Protein AF-A0A2V9QJV0-F1 (afdb_monomer)

Solvent-accessible surface area (backbone atoms only — not comparable to full-atom values): 6660 Å² total; per-residue (Å²): 131,62,71,69,56,56,53,49,54,52,47,52,55,54,49,52,52,49,53,54,52,44,34,62,46,22,77,75,39,56,26,70,60,49,46,52,52,52,56,58,67,42,48,67,56,52,51,52,52,37,58,74,46,73,73,54,76,85,84,53,67,64,62,50,48,53,53,50,51,51,51,52,54,50,50,56,47,44,40,54,50,31,43,44,30,50,78,45,54,58,88,54,50,49,62,61,60,64,48,52,60,58,55,53,50,53,49,37,41,73,74,69,59,52,75,90,69,130

Sequence (118 aa):
MPKWLTYALLCIFWWGIFGFLAKLGADCISARHMQILFTVGLIPLVILAFLRSKMKVDSDRLGATYGILNGVFAGLGGLAYFAAMESGQASIVGPVTSLFPLLTVVLAVLLLKERMNR

pLDDT: mean 92.81, std 8.11, range [50.38, 97.81]

Radius of gyration: 16.75 Å; Cα contacts (8 Å, |Δi|>4): 52; chains: 1; bounding box: 35×39×40 Å

Foldseek 3Di:
DDPVVVVVVVVVVVVVVVLVVLLVVLQVDPLVVVLVVVVVVCVVVVVVVCVVVVVDDDPDPVVVVCVVVVVVVVSVVSSVLSNCSNVHDSVPSVVVSVCVVVVVVVCCCVPVVDPPDD

Structure (mmCIF, N/CA/C/O backbone):
data_AF-A0A2V9QJV0-F1
#
_entry.id   AF-A0A2V9QJV0-F1
#
loop_
_atom_site.group_PDB
_atom_site.id
_atom_site.type_symbol
_atom_site.label_atom_id
_atom_site.label_alt_id
_atom_site.label_comp_id
_atom_site.label_asym_id
_atom_site.label_entity_id
_atom_site.label_seq_id
_atom_site.pdbx_PDB_ins_code
_atom_site.Cartn_x
_atom_site.Cartn_y
_atom_site.Cartn_z
_atom_site.occupancy
_atom_site.B_iso_or_equiv
_atom_site.auth_seq_id
_atom_site.auth_comp_id
_atom_site.auth_asym_id
_atom_site.auth_atom_id
_atom_site.pdbx_PDB_model_num
ATOM 1 N N . MET A 1 1 ? 11.912 -24.862 -4.545 1.00 78.81 1 MET A N 1
ATOM 2 C CA . MET A 1 1 ? 10.622 -24.148 -4.697 1.00 78.81 1 MET A CA 1
ATOM 3 C C . MET A 1 1 ? 10.700 -23.256 -5.925 1.00 78.81 1 MET A C 1
ATOM 5 O O . MET A 1 1 ? 11.778 -22.725 -6.182 1.00 78.81 1 MET A O 1
ATOM 9 N N . PRO A 1 2 ? 9.622 -23.114 -6.708 1.00 93.75 2 PRO 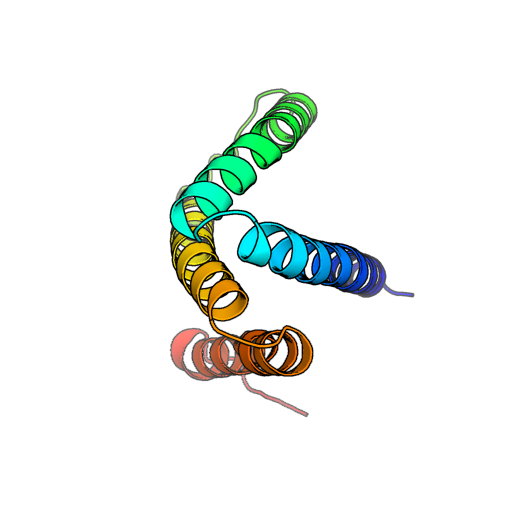A N 1
ATOM 10 C CA . PRO A 1 2 ? 9.625 -22.211 -7.853 1.00 93.75 2 PRO A CA 1
ATOM 11 C C . PRO A 1 2 ? 9.773 -20.754 -7.386 1.00 93.75 2 PRO A C 1
ATOM 13 O O . PRO A 1 2 ? 9.232 -20.380 -6.347 1.00 93.75 2 PRO A O 1
ATOM 16 N N . LYS A 1 3 ? 10.503 -19.924 -8.149 1.00 94.62 3 LYS A N 1
ATOM 17 C CA . LYS A 1 3 ? 10.847 -18.541 -7.752 1.00 94.62 3 LYS A CA 1
ATOM 18 C C . LYS A 1 3 ? 9.617 -17.691 -7.409 1.00 94.62 3 LYS A C 1
ATOM 20 O O . LYS A 1 3 ? 9.656 -16.930 -6.447 1.00 94.62 3 LYS A O 1
ATOM 25 N N . TRP A 1 4 ? 8.524 -17.852 -8.158 1.00 94.69 4 TRP A N 1
ATOM 26 C CA . TRP A 1 4 ? 7.271 -17.125 -7.925 1.00 94.69 4 TRP A CA 1
ATOM 27 C C . TRP A 1 4 ? 6.692 -17.396 -6.529 1.00 94.69 4 TRP A C 1
ATOM 29 O O . TRP A 1 4 ? 6.185 -16.478 -5.891 1.00 94.69 4 TRP A O 1
ATOM 39 N N . LEU A 1 5 ? 6.832 -18.626 -6.021 1.00 95.25 5 LEU A N 1
ATOM 40 C CA . LEU A 1 5 ? 6.321 -19.007 -4.707 1.00 95.25 5 LEU A CA 1
ATOM 41 C C . LEU A 1 5 ? 7.137 -18.350 -3.594 1.00 95.25 5 LEU A C 1
ATOM 43 O O . LEU A 1 5 ? 6.570 -17.875 -2.618 1.00 95.25 5 LEU A O 1
ATOM 47 N N . THR A 1 6 ? 8.458 -18.253 -3.755 1.00 96.62 6 THR A N 1
ATOM 48 C CA . THR A 1 6 ? 9.309 -17.535 -2.798 1.00 96.62 6 THR A CA 1
ATOM 49 C C . THR A 1 6 ? 8.917 -16.059 -2.702 1.00 96.62 6 THR A C 1
ATOM 51 O O . THR A 1 6 ? 8.790 -15.533 -1.598 1.00 96.62 6 THR A O 1
ATOM 54 N N . TYR A 1 7 ? 8.670 -15.394 -3.837 1.00 95.38 7 TYR A N 1
ATOM 55 C CA . TYR A 1 7 ? 8.202 -14.004 -3.839 1.00 95.38 7 TYR A CA 1
ATOM 56 C C . TYR A 1 7 ? 6.812 -13.853 -3.212 1.00 95.38 7 TYR A C 1
ATOM 58 O O . TYR A 1 7 ? 6.588 -12.896 -2.475 1.00 95.38 7 TYR A O 1
ATOM 66 N N . ALA A 1 8 ? 5.905 -14.806 -3.440 1.00 96.12 8 ALA A N 1
ATOM 67 C CA . ALA A 1 8 ? 4.585 -14.810 -2.812 1.00 96.12 8 ALA A CA 1
ATOM 68 C C . ALA A 1 8 ? 4.669 -14.961 -1.282 1.00 96.12 8 ALA A C 1
ATOM 70 O O . ALA A 1 8 ? 4.001 -14.232 -0.556 1.00 96.12 8 ALA A O 1
ATOM 71 N N . LEU A 1 9 ? 5.534 -15.846 -0.778 1.00 96.69 9 LEU A N 1
ATOM 72 C CA . LEU A 1 9 ? 5.737 -16.026 0.664 1.00 96.69 9 LEU A CA 1
ATOM 73 C C . LEU A 1 9 ? 6.352 -14.786 1.323 1.00 96.69 9 LEU A C 1
ATOM 75 O O . LEU A 1 9 ? 5.909 -14.375 2.394 1.00 96.69 9 LEU A O 1
ATOM 79 N N . LEU A 1 10 ? 7.329 -14.153 0.667 1.00 96.94 10 LEU A N 1
ATOM 80 C CA . LEU A 1 10 ? 7.868 -12.872 1.126 1.00 96.94 10 LEU A CA 1
ATOM 81 C C . LEU A 1 10 ? 6.787 -11.789 1.127 1.00 96.94 10 LEU A C 1
ATOM 83 O O . LEU A 1 10 ? 6.694 -11.031 2.086 1.00 96.94 10 LEU A O 1
ATOM 87 N N . CYS A 1 11 ? 5.947 -11.736 0.092 1.00 95.88 11 CYS A N 1
ATOM 88 C CA . CYS A 1 11 ? 4.819 -10.810 0.031 1.00 95.88 11 CYS A CA 1
ATOM 89 C C . CYS A 1 11 ? 3.893 -10.981 1.241 1.00 95.88 11 CYS A C 1
ATOM 91 O O . CYS A 1 11 ? 3.632 -10.001 1.932 1.00 95.88 11 CYS A O 1
ATOM 93 N N . ILE A 1 12 ? 3.485 -12.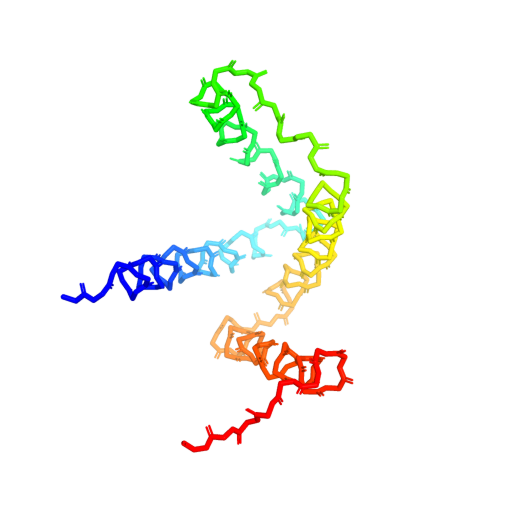216 1.558 1.00 96.06 12 ILE A N 1
ATOM 94 C CA . ILE A 1 12 ? 2.650 -12.525 2.731 1.00 96.06 12 ILE A CA 1
ATOM 95 C C . ILE A 1 12 ? 3.311 -12.035 4.021 1.00 96.06 12 ILE A C 1
ATOM 97 O O . ILE A 1 12 ? 2.654 -11.400 4.844 1.00 96.06 12 ILE A O 1
ATOM 101 N N . PHE A 1 13 ? 4.610 -12.290 4.190 1.00 97.50 13 PHE A N 1
ATOM 102 C CA . PHE A 1 13 ? 5.354 -11.838 5.363 1.00 97.50 13 PHE A CA 1
ATOM 103 C C . PHE A 1 13 ? 5.317 -10.308 5.514 1.00 97.50 13 PHE A C 1
ATOM 105 O O . PHE A 1 13 ? 4.934 -9.795 6.567 1.00 97.50 13 PHE A O 1
ATOM 112 N N . TRP A 1 14 ? 5.649 -9.572 4.450 1.00 96.94 14 TRP A N 1
ATOM 113 C CA . TRP A 1 14 ? 5.646 -8.107 4.471 1.00 96.94 14 TRP A CA 1
ATOM 114 C C . TRP A 1 14 ? 4.242 -7.525 4.645 1.00 96.94 14 TRP A C 1
ATOM 116 O O . TRP A 1 14 ? 4.074 -6.563 5.391 1.00 96.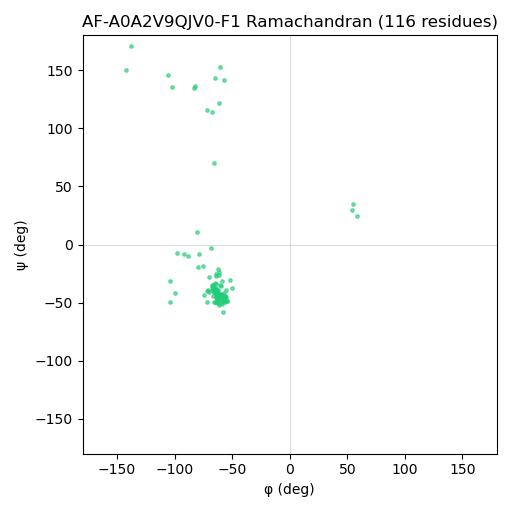94 14 TRP A O 1
ATOM 126 N N . TRP A 1 15 ? 3.230 -8.120 4.010 1.00 95.62 15 TRP A N 1
ATOM 127 C CA . TRP A 1 15 ? 1.833 -7.702 4.147 1.00 95.62 15 TRP A CA 1
ATOM 128 C C . TRP A 1 15 ? 1.279 -7.963 5.550 1.00 95.62 15 TRP A C 1
ATOM 130 O O . TRP A 1 15 ? 0.515 -7.146 6.060 1.00 95.62 15 TRP A O 1
ATOM 140 N N . GLY A 1 16 ? 1.702 -9.044 6.210 1.00 96.25 16 GLY A N 1
ATOM 141 C CA . GLY A 1 16 ? 1.362 -9.308 7.608 1.00 96.25 16 GLY A CA 1
ATOM 142 C C . GLY A 1 16 ? 1.904 -8.228 8.548 1.00 96.25 16 GLY A C 1
ATOM 143 O O . GLY A 1 16 ? 1.155 -7.677 9.356 1.00 96.25 16 GLY A O 1
ATOM 144 N N . ILE A 1 17 ? 3.184 -7.861 8.397 1.00 97.62 17 ILE A N 1
ATOM 145 C CA . ILE A 1 17 ? 3.800 -6.765 9.166 1.00 97.62 17 ILE A CA 1
ATOM 146 C C . ILE A 1 17 ? 3.110 -5.434 8.857 1.00 97.62 17 ILE A C 1
ATOM 148 O O . ILE A 1 17 ? 2.779 -4.687 9.776 1.00 97.62 17 ILE A O 1
ATOM 152 N N . PHE A 1 18 ? 2.860 -5.151 7.577 1.00 96.69 18 PHE A N 1
ATOM 153 C CA . PHE A 1 18 ? 2.120 -3.969 7.145 1.00 96.69 18 PHE A CA 1
ATOM 154 C C . PHE A 1 18 ? 0.759 -3.881 7.839 1.00 96.69 18 PHE A C 1
ATOM 156 O O . PHE A 1 18 ? 0.439 -2.836 8.394 1.00 96.69 18 PHE A O 1
ATOM 163 N N . GLY A 1 19 ? -0.022 -4.964 7.863 1.00 96.19 19 GLY A N 1
ATOM 164 C CA . GLY A 1 19 ? -1.341 -4.955 8.486 1.00 96.19 19 GLY A CA 1
ATOM 165 C C . GLY A 1 19 ? -1.298 -4.759 10.001 1.00 96.19 19 GLY A C 1
ATOM 166 O O . GLY A 1 19 ? -2.114 -4.017 10.545 1.00 96.19 19 GLY A O 1
ATOM 167 N N . PHE A 1 20 ? -0.308 -5.349 10.673 1.00 96.81 20 PHE A N 1
ATOM 168 C CA . PHE A 1 20 ? -0.076 -5.132 12.100 1.00 96.81 20 PHE A CA 1
ATOM 169 C C . PHE A 1 20 ? 0.274 -3.668 12.413 1.00 96.81 20 PHE A C 1
ATOM 171 O O . PHE A 1 20 ? -0.370 -3.043 13.257 1.00 96.81 20 PHE A O 1
ATOM 178 N N . LEU A 1 21 ? 1.241 -3.090 11.691 1.00 97.38 21 LEU A N 1
ATOM 179 C CA . LEU A 1 21 ? 1.617 -1.679 11.837 1.00 97.38 21 LEU A CA 1
ATOM 180 C C . LEU A 1 21 ? 0.474 -0.737 11.446 1.00 97.38 21 LEU A C 1
ATOM 182 O O . LEU A 1 21 ? 0.314 0.315 12.061 1.00 97.38 21 LEU A O 1
ATOM 186 N N . ALA A 1 22 ? -0.337 -1.124 10.457 1.00 96.94 22 ALA A N 1
ATOM 187 C CA . ALA A 1 22 ? -1.517 -0.379 10.048 1.00 96.94 22 ALA A CA 1
ATOM 188 C C . ALA A 1 22 ? -2.515 -0.230 11.197 1.00 96.94 22 ALA A C 1
ATOM 190 O O . ALA A 1 22 ? -3.023 0.861 11.428 1.00 96.94 22 ALA A O 1
ATOM 191 N N . LYS A 1 23 ? -2.753 -1.302 11.960 1.00 96.62 23 LYS A N 1
ATOM 192 C CA . LYS A 1 23 ? -3.624 -1.216 13.130 1.00 96.62 23 LYS A CA 1
ATOM 193 C C . LYS A 1 23 ? -3.030 -0.329 14.222 1.00 96.62 23 LYS A C 1
ATOM 195 O O . LYS A 1 23 ? -3.709 0.581 14.682 1.00 96.62 23 LYS A O 1
ATOM 200 N N . LEU A 1 24 ? -1.763 -0.548 14.582 1.00 97.06 24 LEU A N 1
ATOM 201 C CA . LEU A 1 24 ? -1.094 0.259 15.611 1.00 97.06 24 LEU A CA 1
ATOM 202 C C . LEU A 1 24 ? -1.094 1.752 15.272 1.00 97.06 24 LEU A C 1
ATOM 204 O O . LEU A 1 24 ? -1.306 2.587 16.144 1.00 97.06 24 LEU A O 1
ATOM 208 N N . GLY A 1 25 ? -0.848 2.100 14.008 1.00 96.56 25 GLY A N 1
ATOM 209 C CA . GLY A 1 25 ? -0.878 3.491 13.575 1.00 96.56 25 GLY A CA 1
ATOM 210 C C . GLY A 1 25 ? -2.294 4.064 13.524 1.00 96.56 25 GLY A C 1
ATOM 211 O O . GLY A 1 25 ? -2.482 5.199 13.950 1.00 96.56 25 GLY A O 1
ATOM 212 N N . ALA A 1 26 ? -3.286 3.294 13.071 1.00 93.94 26 ALA A N 1
ATOM 213 C CA . ALA A 1 26 ? -4.677 3.746 13.005 1.00 93.94 26 ALA A CA 1
ATOM 214 C C . ALA A 1 26 ? -5.287 4.042 14.389 1.00 93.94 26 ALA A C 1
ATOM 216 O O . ALA A 1 26 ? -6.180 4.876 14.488 1.00 93.94 26 ALA A O 1
ATOM 217 N N . ASP A 1 27 ? -4.777 3.417 15.456 1.00 94.38 27 ASP A N 1
ATOM 218 C CA . ASP A 1 27 ? -5.176 3.723 16.839 1.00 94.38 27 ASP A CA 1
ATOM 219 C C . ASP A 1 27 ? -4.570 5.045 17.360 1.00 94.38 27 ASP A C 1
ATOM 221 O O . ASP A 1 27 ? -5.060 5.620 18.332 1.00 94.38 27 ASP A O 1
ATOM 225 N N . CYS A 1 28 ? -3.513 5.550 16.714 1.00 96.88 28 CYS A N 1
ATOM 226 C CA . CYS A 1 28 ? -2.792 6.760 17.121 1.00 96.88 28 CYS A CA 1
ATOM 227 C C . CYS A 1 28 ? -3.123 7.984 16.256 1.00 96.88 28 CYS A C 1
ATOM 229 O O . CYS A 1 28 ? -3.037 9.118 16.728 1.00 96.88 28 CYS A O 1
ATOM 231 N N . ILE A 1 29 ? -3.432 7.777 14.975 1.00 96.81 29 ILE A N 1
ATOM 232 C CA . ILE A 1 29 ? -3.656 8.840 13.993 1.00 96.81 29 ILE A CA 1
ATOM 233 C C . ILE A 1 29 ? -4.784 8.469 13.030 1.00 96.81 29 ILE A C 1
ATOM 235 O O . ILE A 1 29 ? -4.959 7.312 12.667 1.00 96.81 29 ILE A O 1
ATOM 239 N N . SER A 1 30 ? -5.499 9.480 12.531 1.00 96.88 30 SER A N 1
ATOM 240 C CA . SER A 1 30 ? -6.573 9.271 11.551 1.00 96.88 30 SER A CA 1
ATOM 241 C C . SER A 1 30 ? -6.064 8.631 10.251 1.00 96.88 30 SER A C 1
ATOM 243 O O . SER A 1 30 ? -4.959 8.961 9.797 1.00 96.88 30 SER A O 1
ATOM 245 N N . ALA A 1 31 ? -6.927 7.903 9.545 1.00 96.06 31 ALA A N 1
ATOM 246 C CA . ALA A 1 31 ? -6.632 7.255 8.265 1.00 96.06 31 ALA A CA 1
ATOM 247 C C . ALA A 1 31 ? -5.990 8.168 7.201 1.00 96.06 31 ALA A C 1
ATOM 249 O O . ALA A 1 31 ? -5.091 7.746 6.473 1.00 96.06 31 ALA A O 1
ATOM 250 N N . ARG A 1 32 ? -6.401 9.445 7.121 1.00 96.62 32 ARG A N 1
ATOM 251 C CA . ARG A 1 32 ? -5.815 10.413 6.169 1.00 96.62 32 ARG A CA 1
ATOM 252 C C . ARG A 1 32 ? -4.331 10.658 6.441 1.00 96.62 32 ARG A C 1
ATOM 254 O O . ARG A 1 32 ? -3.523 10.626 5.517 1.00 96.62 32 ARG A O 1
ATOM 261 N N . HIS A 1 33 ? -3.971 10.874 7.704 1.00 97.25 33 HIS A N 1
ATOM 262 C CA . HIS A 1 33 ? -2.578 11.060 8.113 1.00 97.25 33 HIS A CA 1
ATOM 263 C C . HIS A 1 33 ? -1.770 9.776 7.914 1.00 97.25 33 HIS A C 1
ATOM 265 O O . HIS A 1 33 ? -0.636 9.837 7.442 1.00 97.25 33 HIS A O 1
ATOM 271 N N . MET A 1 34 ? -2.377 8.618 8.184 1.00 97.56 34 MET A N 1
ATOM 272 C CA . MET A 1 34 ? -1.751 7.326 7.925 1.00 97.56 34 MET A CA 1
ATOM 273 C C . MET A 1 34 ? -1.419 7.131 6.442 1.00 97.56 34 MET A C 1
ATOM 275 O O . MET A 1 34 ? -0.295 6.754 6.120 1.00 97.56 34 MET A O 1
ATOM 279 N N . GLN A 1 35 ? -2.336 7.476 5.532 1.00 97.06 35 GLN A N 1
ATOM 280 C CA . GLN A 1 35 ? -2.088 7.422 4.089 1.00 97.06 35 GLN A CA 1
ATOM 281 C C . GLN A 1 35 ? -0.942 8.347 3.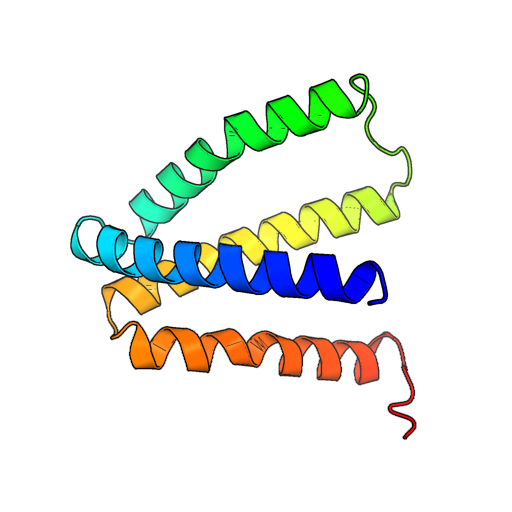657 1.00 97.06 35 GLN A C 1
ATOM 283 O O . GLN A 1 35 ? -0.106 7.954 2.837 1.00 97.06 35 GLN A O 1
ATOM 288 N N . ILE A 1 36 ? -0.888 9.568 4.199 1.00 97.38 36 ILE A N 1
ATOM 289 C CA . ILE A 1 36 ? 0.187 10.523 3.899 1.00 97.38 36 ILE A CA 1
ATOM 290 C C . ILE A 1 36 ? 1.533 9.939 4.334 1.00 97.38 36 ILE A C 1
ATOM 292 O O . ILE A 1 36 ? 2.454 9.853 3.523 1.00 97.38 36 ILE A O 1
ATOM 296 N N . LEU A 1 37 ? 1.639 9.479 5.584 1.00 97.00 37 LEU A N 1
ATOM 297 C CA . LEU A 1 37 ? 2.886 8.938 6.128 1.00 97.00 37 LEU A CA 1
ATOM 298 C C . LEU A 1 37 ? 3.296 7.626 5.455 1.00 97.00 37 LEU A C 1
ATOM 300 O O . LEU A 1 37 ? 4.480 7.430 5.194 1.00 97.00 37 LEU A O 1
ATOM 304 N N . PHE A 1 38 ? 2.338 6.768 5.098 1.00 96.62 38 PHE A N 1
ATOM 305 C CA . PHE A 1 38 ? 2.582 5.585 4.274 1.00 96.62 38 PHE A CA 1
ATOM 306 C C . PHE A 1 38 ? 3.216 5.970 2.933 1.00 96.62 38 PHE A C 1
ATOM 308 O O . PHE A 1 38 ? 4.246 5.418 2.553 1.00 96.62 38 PHE A O 1
ATOM 315 N N . THR A 1 39 ? 2.652 6.969 2.248 1.00 95.81 39 THR A N 1
ATOM 316 C CA . THR A 1 39 ? 3.165 7.440 0.952 1.00 95.81 39 THR A CA 1
ATOM 317 C C . THR A 1 39 ? 4.570 8.030 1.089 1.00 95.81 39 THR A C 1
ATOM 319 O O . THR A 1 39 ? 5.444 7.724 0.281 1.00 95.81 39 THR A O 1
ATOM 322 N N . VAL A 1 40 ? 4.822 8.812 2.145 1.00 96.94 40 VAL A N 1
ATOM 323 C CA . VAL A 1 40 ? 6.164 9.329 2.466 1.00 96.94 40 VAL A CA 1
ATOM 324 C C . VAL A 1 40 ? 7.144 8.185 2.739 1.00 96.94 40 VAL A C 1
ATOM 326 O O . VAL A 1 40 ? 8.262 8.199 2.227 1.00 96.94 40 VAL A O 1
ATOM 329 N N . GLY A 1 41 ? 6.717 7.157 3.475 1.00 96.56 41 GLY A N 1
ATOM 330 C CA . GLY A 1 41 ? 7.514 5.964 3.764 1.00 96.56 41 GLY A CA 1
ATOM 331 C C . GLY A 1 41 ? 7.916 5.163 2.521 1.00 96.56 41 GLY A C 1
ATOM 332 O O . GLY A 1 41 ? 8.937 4.477 2.547 1.00 96.56 41 GLY A O 1
ATOM 333 N N . LEU A 1 42 ? 7.176 5.281 1.412 1.00 96.62 42 LEU A N 1
ATOM 334 C CA . LEU A 1 42 ? 7.529 4.653 0.134 1.00 96.62 42 LEU A CA 1
ATOM 335 C C . LEU A 1 42 ? 8.592 5.427 -0.659 1.00 96.62 42 LEU A C 1
ATOM 337 O O . LEU A 1 42 ? 9.245 4.828 -1.515 1.00 96.62 42 LEU A O 1
ATOM 341 N N . ILE A 1 43 ? 8.812 6.719 -0.386 1.00 97.00 43 ILE A N 1
ATOM 342 C CA . ILE A 1 43 ? 9.743 7.566 -1.156 1.00 97.00 43 ILE A CA 1
ATOM 343 C C . ILE A 1 43 ? 11.155 6.955 -1.235 1.00 97.00 43 ILE A C 1
ATOM 345 O O . ILE A 1 43 ? 11.673 6.830 -2.348 1.00 97.00 43 ILE A O 1
ATOM 349 N N . PRO A 1 44 ? 11.787 6.500 -0.130 1.00 97.25 44 PRO A N 1
ATOM 350 C CA . PRO A 1 44 ? 13.112 5.885 -0.203 1.00 97.25 44 PRO A CA 1
ATOM 351 C C . PRO A 1 44 ? 13.142 4.623 -1.073 1.00 97.25 44 PRO A C 1
ATOM 353 O O . PRO A 1 44 ? 14.124 4.380 -1.774 1.00 97.25 44 PRO A O 1
ATOM 356 N N . LEU A 1 45 ? 12.061 3.834 -1.067 1.00 95.88 45 LEU A N 1
ATOM 357 C CA . LEU A 1 45 ? 11.953 2.611 -1.867 1.00 95.88 45 LEU A CA 1
ATOM 358 C C . LEU A 1 45 ? 11.834 2.933 -3.358 1.00 95.88 45 LEU A C 1
ATOM 360 O O . LEU A 1 45 ? 12.485 2.283 -4.176 1.00 95.88 45 LEU A O 1
ATOM 364 N N . VAL A 1 46 ? 11.059 3.963 -3.708 1.00 94.50 46 VAL A N 1
ATOM 365 C CA . VAL A 1 46 ? 10.944 4.459 -5.086 1.00 94.50 46 VAL A CA 1
ATOM 366 C C . VAL A 1 46 ? 12.289 4.982 -5.585 1.00 94.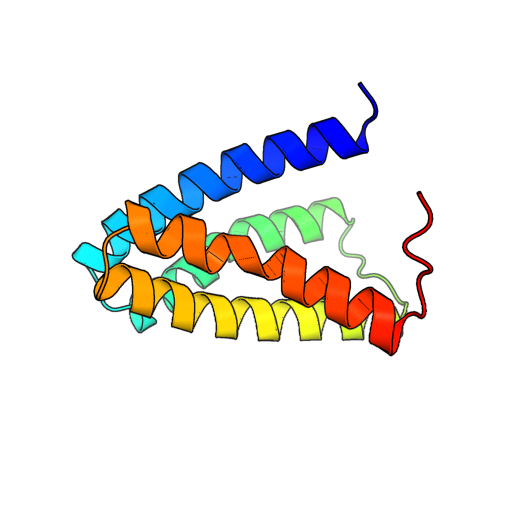50 46 VAL A C 1
ATOM 368 O O . VAL A 1 46 ? 12.718 4.607 -6.675 1.00 94.50 46 VAL A O 1
ATOM 371 N N . ILE A 1 47 ? 12.997 5.784 -4.779 1.00 95.50 47 ILE A N 1
ATOM 372 C CA . ILE A 1 47 ? 14.336 6.288 -5.123 1.00 95.50 47 ILE A CA 1
ATOM 373 C C . ILE A 1 47 ? 15.296 5.119 -5.358 1.00 95.50 47 ILE A C 1
ATOM 375 O O . ILE A 1 47 ? 15.968 5.063 -6.388 1.00 95.50 47 ILE A O 1
ATOM 379 N N . LEU A 1 48 ? 15.336 4.149 -4.441 1.00 96.25 48 LEU A N 1
ATOM 380 C CA . LEU A 1 48 ? 16.198 2.978 -4.572 1.00 96.25 48 LEU A CA 1
ATOM 381 C C . LEU A 1 48 ? 15.877 2.171 -5.838 1.00 96.25 48 LEU A C 1
ATOM 383 O O . LEU A 1 48 ? 16.795 1.789 -6.565 1.00 96.25 48 LEU A O 1
ATOM 387 N N . ALA A 1 49 ? 14.596 1.934 -6.131 1.00 93.88 49 ALA A N 1
ATOM 388 C CA . ALA A 1 49 ? 14.164 1.226 -7.334 1.00 93.88 49 ALA A CA 1
ATOM 389 C C . ALA A 1 49 ? 14.558 1.978 -8.616 1.00 93.88 49 ALA A C 1
ATOM 391 O O . ALA A 1 49 ? 15.062 1.369 -9.564 1.00 93.88 49 ALA A O 1
ATOM 392 N N . PHE A 1 50 ? 14.404 3.302 -8.632 1.00 93.94 50 PHE A N 1
ATOM 393 C CA . PHE A 1 50 ? 14.780 4.145 -9.765 1.00 93.94 50 PHE A CA 1
ATOM 394 C C . PHE A 1 50 ? 16.294 4.126 -10.024 1.00 93.94 50 PHE A C 1
ATOM 396 O O . PHE A 1 50 ? 16.737 3.927 -11.159 1.00 93.94 50 PHE A O 1
ATOM 403 N N . LEU A 1 51 ? 17.105 4.226 -8.965 1.00 95.56 51 LEU A N 1
ATOM 404 C CA . LEU A 1 51 ? 18.564 4.122 -9.055 1.00 95.56 51 LEU A CA 1
ATOM 405 C C . LEU A 1 51 ? 19.006 2.737 -9.548 1.00 95.56 51 LEU A C 1
ATOM 407 O O . LEU A 1 51 ? 19.853 2.630 -10.437 1.00 95.56 51 LEU A O 1
ATOM 411 N N . ARG A 1 52 ? 18.397 1.663 -9.029 1.00 94.50 52 ARG A N 1
ATOM 412 C CA . ARG A 1 52 ? 18.667 0.280 -9.467 1.00 94.50 52 ARG A CA 1
ATOM 413 C C . ARG A 1 52 ? 18.269 0.031 -10.921 1.00 94.50 52 ARG A C 1
ATOM 415 O O . ARG A 1 52 ? 18.912 -0.776 -11.588 1.00 94.50 52 ARG A O 1
ATOM 422 N N . SER A 1 53 ? 17.294 0.777 -11.428 1.00 91.81 53 SER A N 1
ATOM 423 C CA . SER A 1 53 ? 16.869 0.749 -12.832 1.00 91.81 53 SER A CA 1
ATOM 424 C C . SER A 1 53 ? 17.781 1.573 -13.752 1.00 91.81 53 SER A C 1
ATOM 426 O O . SER A 1 53 ? 17.445 1.806 -14.911 1.00 91.81 53 SER A O 1
ATOM 428 N N . LYS A 1 54 ? 18.945 2.032 -13.263 1.00 92.62 54 LYS A N 1
ATOM 429 C CA . LYS A 1 54 ? 19.873 2.918 -13.989 1.00 92.62 54 LYS A CA 1
ATOM 430 C C . LYS A 1 54 ? 19.182 4.193 -14.490 1.00 92.62 54 LYS A C 1
ATOM 432 O O . LYS A 1 54 ? 19.503 4.679 -15.571 1.00 92.62 54 LYS A O 1
ATOM 437 N N . MET A 1 55 ? 18.217 4.699 -13.713 1.00 87.94 55 MET A N 1
ATOM 438 C CA . MET A 1 55 ? 17.384 5.862 -14.046 1.00 87.94 55 MET A CA 1
ATOM 439 C C . MET A 1 55 ? 16.587 5.711 -15.351 1.00 87.94 55 MET A C 1
ATOM 441 O O . MET A 1 55 ? 16.228 6.702 -15.985 1.00 87.94 55 MET A O 1
ATOM 445 N N . LYS A 1 56 ? 16.312 4.473 -15.771 1.00 87.56 56 LYS A N 1
ATOM 446 C CA . LYS A 1 56 ? 15.440 4.181 -16.907 1.00 87.56 56 LYS A CA 1
ATOM 447 C C . LYS A 1 56 ? 14.075 3.744 -16.401 1.00 87.56 56 LYS A C 1
ATOM 449 O O . LYS A 1 56 ? 13.980 2.930 -15.485 1.00 87.56 56 LYS A O 1
ATOM 454 N N . VAL A 1 57 ? 13.036 4.278 -17.028 1.00 84.62 57 VAL A N 1
ATOM 455 C CA . VAL A 1 57 ? 11.654 3.815 -16.880 1.00 84.62 57 VAL A CA 1
ATOM 456 C C . VAL A 1 57 ? 11.292 3.060 -18.152 1.00 84.62 57 VAL A C 1
ATOM 458 O O . VAL A 1 57 ? 11.790 3.394 -19.231 1.00 84.62 57 VAL A O 1
ATOM 461 N N . ASP A 1 58 ? 10.474 2.020 -18.018 1.00 84.94 58 ASP A N 1
ATOM 462 C CA . ASP A 1 58 ? 9.986 1.269 -19.170 1.00 84.94 58 ASP A CA 1
ATOM 463 C C . ASP A 1 58 ? 9.258 2.202 -20.157 1.00 84.94 58 ASP A C 1
ATOM 465 O O . ASP A 1 58 ? 8.587 3.155 -19.759 1.00 84.94 58 ASP A O 1
ATOM 469 N N . SER A 1 59 ? 9.444 1.955 -21.453 1.00 84.56 59 SER A N 1
ATOM 470 C CA . SER A 1 59 ? 8.870 2.764 -22.533 1.00 84.56 59 SER A CA 1
ATOM 471 C C . SER A 1 59 ? 7.513 2.243 -23.009 1.00 84.56 59 SER A C 1
ATOM 473 O O . SER A 1 59 ? 6.849 2.922 -23.796 1.00 84.56 59 SER A O 1
ATOM 475 N N . ASP A 1 60 ? 7.084 1.064 -22.547 1.00 94.25 60 ASP A N 1
ATOM 476 C CA . ASP A 1 60 ? 5.759 0.549 -22.876 1.00 94.25 60 ASP A CA 1
ATOM 477 C C . ASP A 1 60 ? 4.646 1.401 -22.241 1.00 94.25 60 ASP A C 1
ATOM 479 O O . ASP A 1 60 ? 4.466 1.460 -21.021 1.00 94.25 60 ASP A O 1
ATOM 483 N N . ARG A 1 61 ? 3.857 2.059 -23.097 1.00 91.62 61 ARG A N 1
ATOM 484 C CA . ARG A 1 61 ? 2.766 2.952 -22.680 1.00 91.62 61 ARG A CA 1
ATOM 485 C C . ARG A 1 61 ? 1.653 2.202 -21.955 1.00 91.62 61 ARG A C 1
ATOM 487 O O . ARG A 1 61 ? 1.019 2.773 -21.066 1.00 91.62 61 ARG A O 1
ATOM 494 N N . LEU A 1 62 ? 1.400 0.950 -22.332 1.00 93.06 62 LEU A N 1
ATOM 495 C CA . LEU A 1 62 ? 0.376 0.129 -21.689 1.00 93.06 62 LEU A CA 1
ATOM 496 C C . LEU A 1 62 ? 0.825 -0.279 -20.286 1.00 93.06 62 LEU A C 1
ATOM 498 O O . LEU A 1 62 ? 0.095 -0.035 -19.328 1.00 93.06 62 LEU A O 1
ATOM 502 N N . GLY A 1 63 ? 2.046 -0.794 -20.145 1.00 93.06 63 GLY A N 1
ATOM 503 C CA . GLY A 1 63 ? 2.662 -1.102 -18.857 1.00 93.06 63 GLY A CA 1
ATOM 504 C C . GLY A 1 63 ? 2.691 0.102 -17.916 1.00 93.06 63 GLY A C 1
ATOM 505 O O . GLY A 1 63 ? 2.282 -0.014 -16.761 1.00 93.06 63 GLY A O 1
ATOM 506 N N . ALA A 1 64 ? 3.070 1.283 -18.417 1.00 92.12 64 ALA A N 1
ATOM 507 C CA . ALA A 1 64 ? 3.027 2.520 -17.637 1.00 92.12 64 ALA A CA 1
ATOM 508 C C . ALA A 1 64 ? 1.601 2.867 -17.176 1.00 92.12 64 ALA A C 1
ATOM 510 O O . ALA A 1 64 ? 1.390 3.214 -16.014 1.00 92.12 64 ALA A O 1
ATOM 511 N N . THR A 1 65 ? 0.611 2.722 -18.061 1.00 94.25 65 THR A N 1
ATOM 512 C CA . THR A 1 65 ? -0.803 2.983 -17.748 1.00 94.25 65 THR A CA 1
ATOM 513 C C . THR A 1 65 ? -1.314 2.031 -16.668 1.00 94.25 65 THR A C 1
ATOM 515 O O . THR A 1 65 ? -1.886 2.483 -15.676 1.00 94.25 65 THR A O 1
ATOM 518 N N . TYR A 1 66 ? -1.062 0.726 -16.805 1.00 93.88 66 TYR A N 1
ATOM 519 C CA . TYR A 1 66 ? -1.439 -0.262 -15.794 1.00 93.88 66 TYR A CA 1
ATOM 520 C C . TYR A 1 66 ? -0.727 -0.021 -14.461 1.00 93.88 66 TYR A C 1
ATOM 522 O O . TYR A 1 66 ? -1.362 -0.120 -13.414 1.00 93.88 66 TYR A O 1
ATOM 530 N N . GLY A 1 67 ? 0.553 0.358 -14.480 1.00 94.12 67 GLY A N 1
ATOM 531 C CA . GLY A 1 67 ? 1.310 0.701 -13.275 1.00 94.12 67 GLY A CA 1
ATOM 532 C C . GLY A 1 67 ? 0.738 1.913 -12.532 1.00 94.12 67 GLY A C 1
ATOM 533 O O . GLY A 1 67 ? 0.558 1.859 -11.314 1.00 94.12 67 GLY A O 1
ATOM 534 N N . ILE A 1 68 ? 0.394 2.983 -13.257 1.00 94.56 68 ILE A N 1
ATOM 535 C CA . ILE A 1 68 ? -0.217 4.190 -12.680 1.00 94.56 68 ILE A CA 1
ATOM 536 C C . ILE A 1 68 ? -1.602 3.876 -12.113 1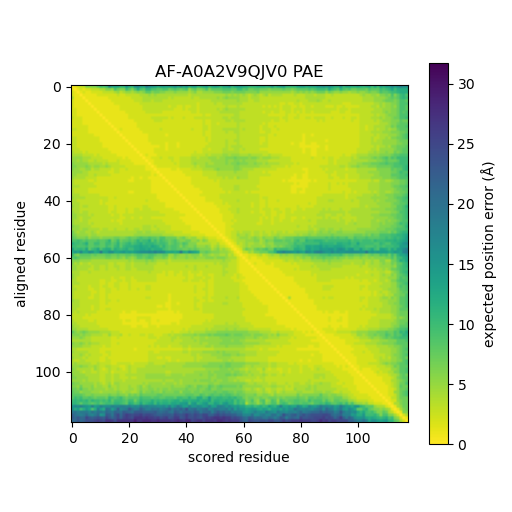.00 94.56 68 ILE A C 1
ATOM 538 O O . ILE A 1 68 ? -1.874 4.208 -10.960 1.00 94.56 68 ILE A O 1
ATOM 542 N N . LEU A 1 69 ? -2.464 3.206 -12.885 1.00 96.38 69 LEU A N 1
ATOM 543 C CA . LEU A 1 69 ? -3.800 2.823 -12.422 1.00 96.38 69 LEU A CA 1
ATOM 544 C C . LEU A 1 69 ? -3.723 1.921 -11.188 1.00 96.38 69 LEU A C 1
ATOM 546 O O . LEU A 1 69 ? -4.436 2.162 -10.217 1.00 96.38 69 LEU 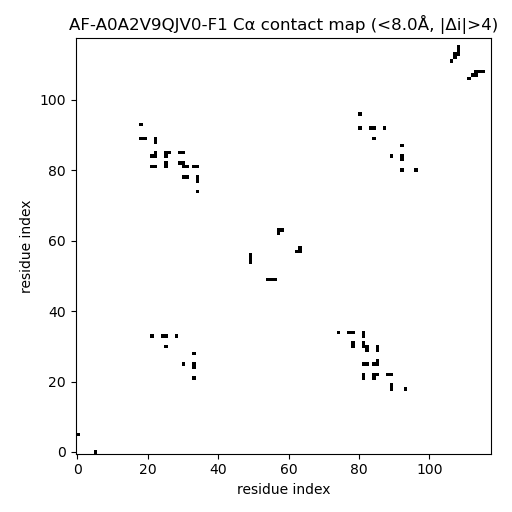A O 1
ATOM 550 N N . ASN A 1 70 ? -2.814 0.942 -11.181 1.00 95.50 70 ASN A N 1
ATOM 551 C CA . ASN A 1 70 ? -2.563 0.099 -10.016 1.00 95.50 70 ASN A CA 1
ATOM 552 C C . ASN A 1 70 ? -2.194 0.937 -8.780 1.00 95.50 70 ASN A C 1
ATOM 554 O O . ASN A 1 70 ? -2.740 0.705 -7.706 1.00 95.50 70 ASN A O 1
ATOM 558 N N . GLY A 1 71 ? -1.330 1.946 -8.930 1.00 95.81 71 GLY A N 1
ATOM 559 C CA . GLY A 1 71 ? -0.986 2.874 -7.848 1.00 95.81 71 GLY A CA 1
ATOM 560 C C . GLY A 1 71 ? -2.180 3.691 -7.342 1.00 95.81 71 GLY A C 1
ATOM 561 O O . GLY A 1 71 ? -2.371 3.810 -6.132 1.00 95.81 71 GLY A O 1
ATOM 562 N N . VAL A 1 72 ? -3.020 4.206 -8.246 1.00 97.19 72 VAL A N 1
ATOM 563 C CA . VAL A 1 72 ? -4.238 4.956 -7.888 1.00 97.19 72 VAL A CA 1
ATOM 564 C C . VAL A 1 72 ? -5.201 4.079 -7.087 1.00 97.19 72 VAL A C 1
ATOM 566 O O . VAL A 1 72 ? -5.623 4.470 -5.999 1.00 97.19 72 VAL A O 1
ATOM 569 N N . PHE A 1 73 ? -5.512 2.876 -7.577 1.00 96.75 73 PHE A N 1
ATOM 570 C CA . PHE A 1 73 ? -6.414 1.958 -6.879 1.00 96.75 73 PHE A CA 1
ATOM 571 C C . PHE A 1 73 ? -5.824 1.448 -5.561 1.00 96.75 73 PHE A C 1
ATOM 573 O O . PHE A 1 73 ? -6.560 1.338 -4.583 1.00 96.75 73 PHE A O 1
ATOM 580 N N . ALA A 1 74 ? -4.511 1.211 -5.489 1.00 95.56 74 ALA A N 1
ATOM 581 C CA . ALA A 1 74 ? -3.839 0.877 -4.236 1.00 95.56 74 ALA A CA 1
ATOM 582 C C . ALA A 1 74 ? -3.928 2.022 -3.214 1.00 95.56 74 ALA A C 1
ATOM 584 O O . ALA A 1 74 ? -4.160 1.765 -2.037 1.00 95.56 74 ALA A O 1
ATOM 585 N N . GLY A 1 75 ? -3.801 3.281 -3.644 1.00 96.38 75 GLY A N 1
ATOM 586 C CA . GLY A 1 75 ? -3.964 4.450 -2.774 1.00 96.38 75 GLY A CA 1
ATOM 587 C C . GLY A 1 75 ? -5.399 4.631 -2.272 1.00 96.38 75 GLY A C 1
ATOM 588 O O . GLY A 1 75 ? -5.613 4.858 -1.083 1.00 96.38 75 GLY A O 1
ATOM 589 N N . LEU A 1 76 ? -6.392 4.473 -3.154 1.00 97.00 76 LEU A N 1
ATOM 590 C CA . LEU A 1 76 ? -7.811 4.503 -2.778 1.00 97.00 76 LEU A CA 1
ATOM 591 C C . LEU A 1 76 ? -8.163 3.359 -1.815 1.00 97.00 76 LEU A C 1
ATOM 593 O O . LEU A 1 76 ? -8.826 3.581 -0.802 1.00 97.00 76 LEU A O 1
ATOM 597 N N . GLY A 1 77 ? -7.675 2.151 -2.102 1.00 96.62 77 GLY A N 1
ATOM 598 C CA . GLY A 1 77 ? -7.813 0.990 -1.229 1.00 96.62 77 GLY A CA 1
ATOM 599 C C . GLY A 1 77 ? -7.112 1.188 0.113 1.00 96.62 77 GLY A C 1
ATOM 600 O O . GLY A 1 77 ? -7.688 0.853 1.140 1.00 96.62 77 GLY A O 1
ATOM 601 N N . GLY A 1 78 ? -5.923 1.794 0.124 1.00 96.75 78 GLY A N 1
ATOM 602 C CA . GLY A 1 78 ? -5.176 2.147 1.332 1.00 96.75 78 GLY A CA 1
ATOM 603 C C . GLY A 1 78 ? -5.952 3.097 2.242 1.00 96.75 78 GLY A C 1
ATOM 604 O O . GLY A 1 78 ? -6.099 2.816 3.428 1.00 96.75 78 GLY A O 1
ATOM 605 N N . LEU A 1 79 ? -6.549 4.157 1.686 1.00 96.88 79 LEU A N 1
ATOM 606 C CA . LEU A 1 79 ? -7.414 5.073 2.440 1.00 96.88 79 LEU A CA 1
ATOM 607 C C . LEU A 1 79 ? -8.588 4.342 3.101 1.00 96.88 79 LEU A C 1
ATOM 609 O O . LEU A 1 79 ? -8.838 4.531 4.292 1.00 96.88 79 LEU A O 1
ATOM 613 N N . ALA A 1 80 ? -9.288 3.493 2.343 1.00 97.62 80 ALA A N 1
ATOM 614 C CA . ALA A 1 80 ? -10.400 2.702 2.866 1.00 97.62 80 ALA A CA 1
ATOM 615 C C . ALA A 1 80 ? -9.935 1.676 3.915 1.00 97.62 80 ALA A C 1
ATOM 617 O O . ALA A 1 80 ? -10.578 1.511 4.949 1.00 97.62 80 ALA A O 1
ATOM 618 N N . TYR A 1 81 ? -8.796 1.024 3.678 1.00 97.69 81 TYR A N 1
ATOM 619 C CA . TYR A 1 81 ? -8.190 0.049 4.578 1.00 97.69 81 TYR A CA 1
ATOM 620 C C . TYR A 1 81 ? -7.783 0.677 5.913 1.00 97.69 81 TYR A C 1
ATOM 622 O O . TYR A 1 81 ? -8.122 0.144 6.966 1.00 97.69 81 TYR A O 1
ATOM 630 N N . PHE A 1 82 ? -7.111 1.831 5.893 1.00 97.75 82 PHE A N 1
ATOM 631 C CA . PHE A 1 82 ? -6.736 2.538 7.116 1.00 97.75 82 PHE A CA 1
ATOM 632 C C . PHE A 1 82 ? -7.966 3.044 7.876 1.00 97.75 82 PHE A C 1
ATOM 634 O O . PHE A 1 82 ? -8.006 2.913 9.094 1.00 97.75 82 PHE A O 1
ATOM 641 N N . ALA A 1 83 ? -9.005 3.523 7.182 1.00 97.62 83 ALA A N 1
ATOM 642 C CA . ALA A 1 83 ? -10.270 3.905 7.821 1.00 97.62 83 ALA A CA 1
ATOM 643 C C . ALA A 1 83 ? -10.992 2.704 8.464 1.00 97.62 83 ALA A C 1
ATOM 645 O O . ALA A 1 83 ? -11.568 2.817 9.549 1.00 97.62 83 ALA A O 1
ATOM 646 N N . ALA A 1 84 ? -10.933 1.530 7.830 1.00 97.81 84 ALA A N 1
ATOM 647 C CA . ALA A 1 84 ? -11.449 0.292 8.405 1.00 97.81 84 ALA A CA 1
ATOM 648 C C . ALA A 1 84 ? -10.625 -0.158 9.624 1.00 97.81 84 ALA A C 1
ATOM 650 O O . ALA A 1 84 ? -11.198 -0.602 10.613 1.00 97.81 84 ALA A O 1
ATOM 651 N N . MET A 1 85 ? -9.297 -0.010 9.590 1.00 97.38 85 MET A N 1
ATOM 652 C CA . MET A 1 85 ? -8.428 -0.309 10.736 1.00 97.38 85 MET A CA 1
ATOM 653 C C . MET A 1 85 ? -8.642 0.651 11.912 1.00 97.38 85 MET A C 1
ATOM 655 O O . MET A 1 85 ? -8.585 0.212 13.060 1.00 97.38 85 MET A O 1
ATOM 659 N N . GLU A 1 86 ? -8.930 1.924 11.636 1.00 95.75 86 GLU A N 1
ATOM 660 C CA . GLU A 1 86 ? -9.260 2.950 12.637 1.00 95.75 86 GLU A CA 1
ATOM 661 C C . GLU A 1 86 ? -10.581 2.624 13.353 1.00 95.75 86 GLU A C 1
ATOM 663 O O . GLU A 1 86 ? -10.691 2.766 14.567 1.00 95.75 86 GLU A O 1
ATOM 668 N N . SER A 1 87 ? -11.575 2.117 12.619 1.00 95.69 87 SER A N 1
ATOM 669 C CA . SER A 1 87 ? -12.923 1.837 13.142 1.00 95.69 87 SER A CA 1
ATOM 670 C C . SER A 1 87 ? -13.175 0.379 13.549 1.00 95.69 87 SER A C 1
ATOM 672 O O . SER A 1 87 ? -14.222 0.073 14.121 1.00 95.69 87 SER A O 1
ATOM 674 N N . GLY A 1 88 ? -12.242 -0.534 13.272 1.00 95.25 88 GLY A N 1
ATOM 675 C CA . GLY A 1 88 ? -12.442 -1.976 13.404 1.00 95.25 88 GLY A CA 1
ATOM 676 C C . GLY A 1 88 ? -11.266 -2.726 14.027 1.00 95.25 88 GLY A C 1
ATOM 677 O O . GLY A 1 88 ? -10.172 -2.203 14.239 1.00 95.25 88 GLY A O 1
ATOM 678 N N . GLN A 1 89 ? -11.497 -4.003 14.336 1.00 94.69 89 GLN A N 1
ATOM 679 C CA . GLN A 1 89 ? -10.458 -4.899 14.844 1.00 94.69 89 GLN A CA 1
ATOM 680 C C . GLN A 1 89 ? -9.641 -5.485 13.689 1.00 94.69 89 GLN A C 1
ATOM 682 O O . GLN A 1 89 ? -10.209 -6.002 12.726 1.00 94.69 89 GLN A O 1
ATOM 687 N N . ALA A 1 90 ? -8.311 -5.497 13.813 1.00 94.25 90 ALA A N 1
ATOM 688 C CA . ALA A 1 90 ? -7.426 -6.062 12.789 1.00 94.25 90 ALA A CA 1
ATOM 689 C C . ALA A 1 90 ? -7.701 -7.546 12.495 1.00 94.25 90 ALA A C 1
ATOM 691 O O . ALA A 1 90 ? -7.571 -7.979 11.352 1.00 94.25 90 ALA A O 1
ATOM 692 N N . SER A 1 91 ? -8.144 -8.302 13.507 1.00 95.12 91 SER A N 1
ATOM 693 C CA . SER A 1 91 ? -8.559 -9.706 13.391 1.00 95.12 91 SER A CA 1
ATOM 694 C C . SER A 1 91 ? -9.761 -9.919 12.467 1.00 95.12 91 SER A C 1
ATOM 696 O O . SER A 1 91 ? -9.944 -11.025 11.971 1.00 95.12 91 SER A O 1
ATOM 698 N N . ILE A 1 92 ? -10.564 -8.881 12.218 1.00 96.62 92 ILE A N 1
ATOM 699 C CA . ILE A 1 92 ? -11.727 -8.919 11.323 1.00 96.62 92 ILE A CA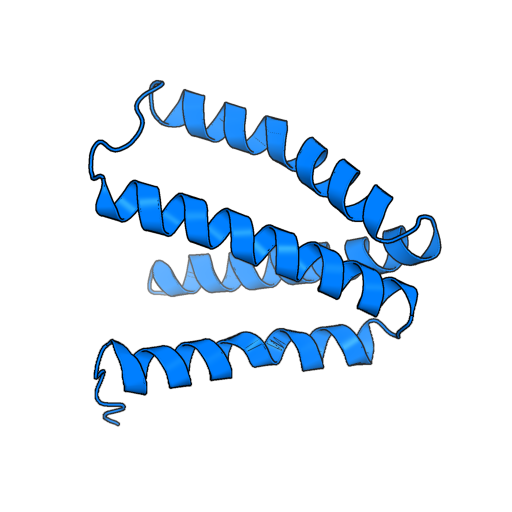 1
ATOM 700 C C . ILE A 1 92 ? -11.390 -8.227 10.000 1.00 96.62 92 ILE A C 1
ATOM 702 O O . ILE A 1 92 ? -11.591 -8.795 8.928 1.00 96.62 92 ILE A O 1
ATOM 706 N N . VAL A 1 93 ? -10.829 -7.016 10.065 1.00 96.94 93 VAL A N 1
ATOM 707 C CA . VAL A 1 93 ? -10.506 -6.206 8.881 1.00 96.94 93 VAL A CA 1
ATOM 708 C C . VAL A 1 93 ? -9.493 -6.921 7.985 1.00 96.94 93 VAL A C 1
ATOM 710 O O . VAL A 1 93 ? -9.672 -6.952 6.768 1.00 96.94 93 VAL A O 1
ATOM 713 N N . GLY A 1 94 ? -8.459 -7.542 8.563 1.00 94.69 94 GLY A N 1
ATOM 714 C CA . GLY A 1 94 ? -7.427 -8.263 7.812 1.00 94.69 94 GLY A CA 1
ATOM 715 C C . GLY A 1 94 ? -7.999 -9.394 6.946 1.00 94.69 94 GLY A C 1
ATOM 716 O O . GLY A 1 94 ? -7.838 -9.350 5.724 1.00 94.69 94 GLY A O 1
ATOM 717 N N . PRO A 1 95 ? -8.713 -10.380 7.522 1.00 94.81 95 PRO A N 1
ATOM 718 C CA . PRO A 1 95 ? -9.340 -11.447 6.743 1.00 94.81 95 PRO A CA 1
ATOM 719 C C . PRO A 1 95 ? -10.349 -10.950 5.705 1.00 94.81 95 PRO A C 1
ATOM 721 O O . PRO A 1 95 ? -10.318 -11.417 4.570 1.00 94.81 95 PRO A O 1
ATOM 724 N N . VAL A 1 96 ? -11.205 -9.979 6.051 1.00 96.56 96 VAL A N 1
ATOM 725 C CA . VAL A 1 96 ? -12.212 -9.441 5.117 1.00 96.56 96 VAL A CA 1
ATOM 726 C C . VAL A 1 96 ? -11.546 -8.768 3.918 1.00 96.56 96 VAL A C 1
ATOM 728 O O . VAL A 1 96 ? -11.919 -9.016 2.775 1.00 96.56 96 VAL A O 1
ATOM 731 N N . THR A 1 97 ? -10.524 -7.947 4.157 1.00 95.38 97 THR A N 1
ATOM 732 C CA . THR A 1 97 ? -9.799 -7.253 3.080 1.00 95.38 97 THR A CA 1
ATOM 733 C C . THR A 1 97 ? -8.957 -8.215 2.244 1.00 95.38 97 THR A C 1
ATOM 735 O O . THR A 1 97 ? -8.820 -8.009 1.041 1.00 95.38 97 THR A O 1
ATOM 738 N N . SER A 1 98 ? -8.503 -9.329 2.824 1.00 93.00 98 SER A N 1
ATOM 739 C CA . SER A 1 98 ? -7.792 -10.408 2.120 1.00 93.00 98 SER A CA 1
ATOM 740 C C . SER A 1 98 ? -8.665 -11.194 1.133 1.00 93.00 98 SER A C 1
ATOM 742 O O . SER A 1 98 ? -8.150 -12.059 0.431 1.00 93.00 98 SER A O 1
ATOM 744 N N . LEU A 1 99 ? -9.966 -10.894 1.033 1.00 93.69 99 LEU A N 1
ATOM 745 C CA . LEU A 1 99 ? -10.857 -11.454 0.014 1.00 93.69 99 LEU A CA 1
ATOM 746 C C . LEU A 1 99 ? -10.718 -10.773 -1.356 1.00 93.69 99 LEU A C 1
ATOM 748 O O . LEU A 1 99 ? -11.268 -11.279 -2.332 1.00 93.69 99 LEU A O 1
ATOM 752 N N . PHE A 1 100 ? -9.962 -9.673 -1.476 1.00 92.12 100 PHE A N 1
ATOM 753 C CA . PHE A 1 100 ? -9.741 -8.990 -2.758 1.00 92.12 100 PHE A CA 1
ATOM 754 C C . PHE A 1 100 ? -9.252 -9.900 -3.911 1.00 92.12 100 PHE A C 1
ATOM 756 O O . PHE A 1 100 ? -9.641 -9.629 -5.049 1.00 92.12 100 PHE A O 1
ATOM 763 N N . PRO A 1 101 ? -8.482 -10.996 -3.698 1.00 91.69 101 PRO A N 1
ATOM 764 C CA . PRO A 1 101 ? -8.116 -11.897 -4.785 1.00 91.69 101 PRO A CA 1
ATOM 765 C C . PRO A 1 101 ? -9.331 -12.552 -5.447 1.00 91.69 101 PRO A C 1
ATOM 767 O O . PRO A 1 101 ? -9.266 -12.864 -6.631 1.00 91.69 101 PRO A O 1
ATOM 770 N N . LEU A 1 102 ? -10.457 -12.714 -4.738 1.00 91.81 102 LEU A N 1
ATOM 771 C CA . LEU A 1 102 ? -11.706 -13.175 -5.350 1.00 91.81 102 LEU A CA 1
ATOM 772 C C . LEU A 1 102 ? -12.190 -12.191 -6.415 1.00 91.81 102 LEU A C 1
ATOM 774 O O . LEU A 1 102 ? -12.569 -12.613 -7.504 1.00 91.81 102 LEU A O 1
ATOM 778 N N . LEU A 1 103 ? -12.130 -10.885 -6.134 1.00 90.62 103 LEU A N 1
ATOM 779 C CA . LEU A 1 103 ? -12.459 -9.860 -7.123 1.00 90.62 103 LEU A CA 1
ATOM 780 C C . LEU A 1 103 ? -11.495 -9.925 -8.312 1.00 90.62 103 LEU A C 1
ATOM 782 O O . LEU A 1 103 ? -11.943 -9.877 -9.453 1.00 90.62 103 LEU A O 1
ATOM 786 N N . THR A 1 104 ? -10.195 -10.109 -8.064 1.00 90.56 104 THR A N 1
ATOM 787 C CA . THR A 1 104 ? -9.201 -10.300 -9.132 1.00 90.56 104 THR A CA 1
ATOM 788 C C . THR A 1 104 ? -9.546 -11.495 -10.021 1.00 90.56 104 THR A C 1
ATOM 790 O O . THR A 1 104 ? -9.521 -11.361 -11.240 1.00 90.56 104 THR A O 1
ATOM 793 N N . VAL A 1 105 ? -9.922 -12.639 -9.437 1.00 90.00 105 VAL A N 1
ATOM 794 C CA . VAL A 1 105 ? -10.336 -13.836 -10.190 1.00 90.00 105 VAL A CA 1
ATOM 795 C C . VAL A 1 105 ? -11.599 -13.563 -11.003 1.00 90.00 105 VAL A C 1
ATOM 797 O O . VAL A 1 105 ? -11.640 -13.888 -12.186 1.00 90.00 105 VAL A O 1
ATOM 800 N N . VAL A 1 106 ? -12.614 -12.924 -10.415 1.00 90.00 106 VAL A N 1
ATOM 801 C CA . VAL A 1 106 ? -13.846 -12.554 -11.132 1.00 90.00 106 VAL A CA 1
ATOM 802 C C . VAL A 1 106 ? -13.527 -11.651 -12.325 1.00 90.00 106 VAL A C 1
ATOM 804 O O . VAL A 1 106 ? -13.992 -11.909 -13.433 1.00 90.00 106 VAL A O 1
ATOM 807 N N . LEU A 1 107 ? -12.693 -10.628 -12.135 1.00 87.56 107 LEU A N 1
ATOM 808 C CA . LEU A 1 107 ? -12.273 -9.737 -13.215 1.00 87.56 107 LEU A CA 1
ATOM 809 C C . LEU A 1 107 ? -11.446 -10.471 -14.278 1.00 87.56 107 LEU A C 1
ATOM 811 O O . LEU A 1 107 ? -11.649 -10.227 -15.464 1.00 87.56 107 LEU A O 1
ATOM 815 N N . ALA A 1 108 ? -10.566 -11.394 -13.888 1.00 87.81 108 ALA A N 1
ATOM 816 C CA . ALA A 1 108 ? -9.790 -12.206 -14.823 1.00 87.81 108 ALA A CA 1
ATOM 817 C C . ALA A 1 108 ? -10.695 -13.098 -15.689 1.00 87.81 108 ALA A C 1
ATOM 819 O O . ALA A 1 108 ? -10.562 -13.132 -16.914 1.00 87.81 108 ALA A O 1
ATOM 820 N N . VAL A 1 109 ? -11.689 -13.749 -15.085 1.00 87.69 109 VAL A N 1
ATOM 821 C CA . VAL A 1 109 ? -12.664 -14.570 -15.815 1.00 87.69 109 VAL A CA 1
ATOM 822 C C . VAL A 1 109 ? -13.507 -13.718 -16.764 1.00 87.69 109 VAL A C 1
ATOM 824 O O . VAL A 1 109 ? -13.693 -14.090 -17.922 1.00 87.69 109 VAL A O 1
ATOM 827 N N . LEU A 1 110 ? -14.007 -12.568 -16.303 1.00 87.94 110 LEU A N 1
ATOM 828 C CA . LEU A 1 110 ? -14.912 -11.724 -17.089 1.00 87.94 110 LEU A CA 1
ATOM 829 C C . LEU A 1 110 ? -14.198 -10.949 -18.205 1.00 87.94 110 LEU A C 1
ATOM 831 O O . LEU A 1 110 ? -14.718 -10.858 -19.316 1.00 87.94 110 LEU A O 1
ATOM 835 N N . LEU A 1 111 ? -13.028 -10.376 -17.915 1.00 86.88 111 LEU A N 1
ATOM 836 C CA . LEU A 1 111 ? -12.338 -9.440 -18.808 1.00 86.88 111 LEU A CA 1
ATOM 837 C C . LEU A 1 111 ? -11.215 -10.106 -19.603 1.00 86.88 111 LEU A C 1
ATOM 839 O O . LEU A 1 111 ? -11.080 -9.840 -20.796 1.00 86.88 111 LEU A O 1
ATOM 843 N N . LEU A 1 112 ? -10.425 -10.978 -18.968 1.00 81.94 112 LEU A N 1
ATOM 844 C CA . LEU A 1 112 ? -9.315 -11.676 -19.631 1.00 81.94 112 LEU A CA 1
ATOM 845 C C . LEU A 1 112 ? -9.768 -12.994 -20.277 1.00 81.94 112 LEU A C 1
ATOM 847 O O . LEU A 1 112 ? -9.016 -13.582 -21.053 1.00 81.94 112 LEU A O 1
ATOM 851 N N . LYS A 1 113 ? -11.006 -13.440 -20.007 1.00 77.62 113 LYS A N 1
ATOM 852 C CA . LYS A 1 113 ? -11.564 -14.720 -20.477 1.00 77.62 113 LYS A CA 1
ATOM 853 C C . LYS A 1 113 ? -10.683 -15.913 -20.103 1.00 77.62 113 LYS A C 1
ATOM 855 O O . LYS A 1 113 ? -10.661 -16.918 -20.821 1.00 77.62 113 LYS A O 1
ATOM 860 N N . GLU A 1 114 ? -9.951 -15.811 -18.995 1.00 74.94 114 GLU A N 1
ATOM 861 C CA . GLU A 1 114 ? -9.172 -16.933 -18.492 1.00 74.94 114 GLU A CA 1
ATOM 862 C C . GLU A 1 114 ? -10.128 -18.082 -18.167 1.00 74.94 114 GLU A C 1
ATOM 864 O O . GLU A 1 114 ? -11.069 -17.944 -17.380 1.00 74.94 114 GLU A O 1
ATOM 869 N N . ARG A 1 115 ? -9.914 -19.235 -18.810 1.00 62.38 115 ARG A N 1
ATOM 870 C CA . ARG A 1 115 ? -10.626 -20.450 -18.426 1.00 62.38 115 ARG A CA 1
ATOM 871 C C . ARG A 1 115 ? -10.041 -20.891 -17.097 1.00 62.38 115 ARG A C 1
ATOM 873 O O . ARG A 1 115 ? -8.877 -21.280 -17.048 1.00 62.38 115 ARG A O 1
ATOM 880 N N . MET A 1 116 ? -10.860 -20.870 -16.049 1.00 59.44 116 MET A N 1
ATOM 881 C CA . MET A 1 116 ? -10.584 -21.576 -14.799 1.00 59.44 116 MET A CA 1
ATOM 882 C C . MET A 1 116 ? -10.609 -23.086 -15.071 1.00 59.44 116 MET A C 1
ATOM 884 O O . MET A 1 116 ? -11.562 -23.780 -14.725 1.00 59.44 116 MET A O 1
ATOM 888 N N . ASN A 1 117 ? -9.613 -23.589 -15.794 1.00 52.75 117 ASN A N 1
ATOM 889 C CA . ASN A 1 117 ? -9.463 -25.014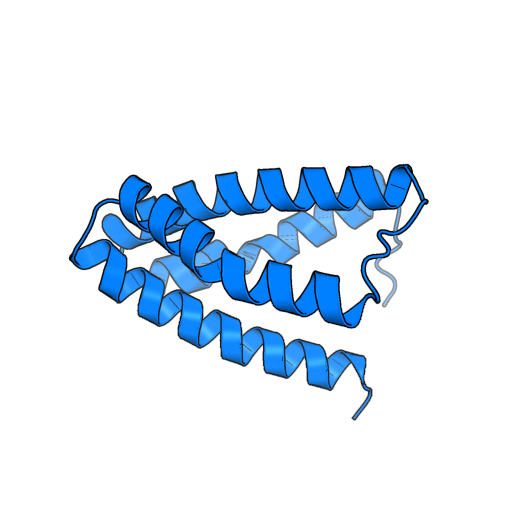 -16.009 1.00 52.75 117 ASN A CA 1
ATOM 890 C C . ASN A 1 117 ? -8.769 -25.626 -14.792 1.00 52.75 117 ASN A C 1
ATOM 892 O O . ASN A 1 117 ? -7.829 -25.048 -14.247 1.00 52.75 117 ASN A O 1
ATOM 896 N N . ARG A 1 118 ? -9.309 -26.776 -14.381 1.00 50.38 118 ARG A N 1
ATOM 897 C CA . ARG A 1 118 ? -8.757 -27.669 -13.361 1.00 50.38 118 ARG A CA 1
ATOM 898 C C . ARG A 1 118 ? -7.342 -28.117 -13.700 1.00 50.38 118 ARG A C 1
ATOM 900 O O . ARG A 1 118 ? -7.084 -28.341 -14.905 1.00 50.38 118 ARG A O 1
#

Mean predicted aligned error: 4.49 Å

Secondary structure (DSSP, 8-state):
--HHHHHHHHHHHHHHHHHHHHHHHHTTS-HHHHHHHHHHHHHHHHHHHHHHTTT-----HHHHHHHHHHHHHHHHHHHHHHHHHHHS-HHHHHHHHTTHHHHHHHHIIIII------